Protein AF-A0AA43A5G6-F1 (afdb_monomer_lite)

Sequence (124 aa):
MTEEQALKTILTAVERNFPKDCTSCKHRFYTYKEYLQKTYPLGAPVSNDAVINDWHPQRPLGFLAYWKCKFCSNTLTTNINSLEKDTVWQLLSWLKEEMKSKGVSNSAILNDIRVKIRKQVLGE

pLDDT: mean 95.45, std 3.52, range [72.81, 98.12]

Structure (mmCIF, N/CA/C/O backbone):
data_AF-A0AA43A5G6-F1
#
_entry.id   AF-A0AA43A5G6-F1
#
loop_
_atom_site.group_PDB
_atom_site.id
_atom_site.type_symbol
_atom_site.label_atom_id
_atom_site.label_alt_id
_atom_site.label_comp_id
_atom_site.label_asym_id
_atom_site.label_entity_id
_atom_site.label_seq_id
_atom_site.pdbx_PDB_ins_code
_atom_site.Cartn_x
_atom_site.Cartn_y
_atom_site.Cartn_z
_atom_site.occupancy
_atom_site.B_iso_or_equiv
_atom_site.auth_seq_id
_atom_site.auth_comp_id
_atom_site.auth_asym_id
_atom_site.auth_atom_id
_atom_site.pdbx_PDB_model_num
ATOM 1 N N . MET A 1 1 ? 2.828 5.041 17.077 1.00 92.94 1 MET A N 1
ATOM 2 C CA . MET A 1 1 ? 3.380 5.924 16.025 1.00 92.94 1 MET A CA 1
ATOM 3 C C . MET A 1 1 ? 2.315 6.922 15.595 1.00 92.94 1 MET A C 1
ATOM 5 O O . MET A 1 1 ? 1.145 6.646 15.828 1.00 92.94 1 MET A O 1
ATOM 9 N N . THR A 1 2 ? 2.700 8.060 15.020 1.00 96.00 2 THR A N 1
ATOM 10 C CA . THR A 1 2 ? 1.780 9.029 14.397 1.00 96.00 2 THR A CA 1
ATOM 11 C C . THR A 1 2 ? 1.429 8.616 12.964 1.00 96.00 2 THR A C 1
ATOM 13 O O . THR A 1 2 ? 2.100 7.765 12.380 1.00 96.00 2 THR A O 1
ATOM 16 N N . GLU A 1 3 ? 0.414 9.246 12.366 1.00 96.06 3 GLU A N 1
ATOM 17 C CA . GLU A 1 3 ? 0.062 9.021 10.955 1.00 96.06 3 GLU A CA 1
ATOM 18 C C . GLU A 1 3 ? 1.228 9.353 10.007 1.00 96.06 3 GLU A C 1
ATOM 20 O O . GLU A 1 3 ? 1.515 8.590 9.089 1.00 96.06 3 GLU A O 1
ATOM 25 N N . GLU A 1 4 ? 1.958 10.443 10.257 1.00 96.62 4 GLU A N 1
ATOM 26 C CA . GLU A 1 4 ? 3.131 10.828 9.462 1.00 96.62 4 GLU A CA 1
ATOM 27 C C . GLU A 1 4 ? 4.249 9.776 9.543 1.00 96.62 4 GLU A C 1
ATOM 29 O O . GLU A 1 4 ? 4.850 9.406 8.532 1.00 96.62 4 GLU A O 1
ATOM 34 N N . GLN A 1 5 ? 4.491 9.230 10.740 1.00 97.12 5 GLN A N 1
ATOM 35 C CA . GLN A 1 5 ? 5.438 8.132 10.932 1.00 97.12 5 GLN A CA 1
ATOM 36 C C . GLN A 1 5 ? 4.981 6.865 10.198 1.00 97.12 5 GLN A C 1
ATOM 38 O O . GLN A 1 5 ? 5.807 6.205 9.561 1.00 97.12 5 GLN A O 1
ATOM 43 N N . ALA A 1 6 ? 3.685 6.539 10.244 1.00 96.56 6 ALA A N 1
ATOM 44 C CA . ALA A 1 6 ? 3.116 5.400 9.528 1.00 96.56 6 ALA A CA 1
ATOM 45 C C . ALA A 1 6 ? 3.282 5.560 8.014 1.00 96.56 6 ALA A C 1
ATOM 47 O O . ALA A 1 6 ? 3.769 4.650 7.341 1.00 96.56 6 ALA A O 1
ATOM 48 N N . LEU A 1 7 ? 2.963 6.746 7.490 1.00 97.00 7 LEU A N 1
ATOM 49 C CA . LEU A 1 7 ? 3.123 7.092 6.083 1.00 97.00 7 LEU A CA 1
ATOM 50 C C . LEU A 1 7 ? 4.579 6.931 5.642 1.00 97.00 7 LEU A C 1
ATOM 52 O O . LEU A 1 7 ? 4.846 6.221 4.670 1.00 97.00 7 LEU A O 1
ATOM 56 N N . LYS A 1 8 ? 5.524 7.529 6.379 1.00 96.31 8 LYS A N 1
ATOM 57 C CA . LYS A 1 8 ? 6.961 7.426 6.091 1.00 96.31 8 LYS A CA 1
ATOM 58 C C . LYS A 1 8 ? 7.438 5.975 6.120 1.00 96.31 8 LYS A C 1
ATOM 60 O O . LYS A 1 8 ? 8.132 5.544 5.204 1.00 96.31 8 LYS A O 1
ATOM 65 N N . THR A 1 9 ? 7.026 5.213 7.131 1.00 96.19 9 THR A N 1
ATOM 66 C CA . THR A 1 9 ? 7.383 3.794 7.283 1.00 96.19 9 THR A CA 1
ATOM 67 C C . THR A 1 9 ? 6.902 2.967 6.095 1.00 96.19 9 THR A C 1
ATOM 69 O O . THR A 1 9 ? 7.682 2.220 5.503 1.00 96.19 9 THR A O 1
ATOM 72 N N . ILE A 1 10 ? 5.632 3.126 5.712 1.00 96.00 10 ILE A N 1
ATOM 73 C CA . ILE A 1 10 ? 5.036 2.401 4.586 1.00 96.00 10 ILE A CA 1
ATOM 74 C C . ILE A 1 10 ? 5.714 2.799 3.274 1.00 96.00 10 ILE A C 1
ATOM 76 O O . ILE A 1 10 ? 6.069 1.919 2.492 1.00 96.00 10 ILE A O 1
ATOM 80 N N . LEU A 1 11 ? 5.932 4.095 3.036 1.00 95.94 11 LEU A N 1
ATOM 81 C CA . LEU A 1 11 ? 6.589 4.579 1.821 1.00 95.94 11 LEU A CA 1
ATOM 82 C C . LEU A 1 11 ? 8.000 3.995 1.683 1.00 95.94 11 LEU A C 1
ATOM 84 O O . LEU A 1 11 ? 8.296 3.360 0.672 1.00 95.94 11 LEU A O 1
ATOM 88 N N . THR A 1 12 ? 8.830 4.117 2.722 1.00 95.25 12 THR A N 1
ATOM 89 C CA . THR A 1 12 ? 10.195 3.571 2.721 1.00 95.25 12 THR A CA 1
ATOM 90 C C . THR A 1 12 ? 10.204 2.056 2.513 1.00 95.25 12 THR A C 1
ATOM 92 O O . THR A 1 12 ? 11.046 1.537 1.781 1.00 95.25 12 THR A O 1
ATOM 95 N N . ALA A 1 13 ? 9.269 1.325 3.124 1.00 94.94 13 ALA A N 1
ATOM 96 C CA . ALA A 1 13 ? 9.169 -0.119 2.939 1.00 94.94 13 ALA A CA 1
ATOM 97 C C . ALA A 1 13 ? 8.786 -0.496 1.502 1.00 94.94 13 ALA A C 1
ATOM 99 O O . ALA A 1 13 ? 9.372 -1.411 0.928 1.00 94.94 13 ALA A O 1
ATOM 100 N N . VAL A 1 14 ? 7.834 0.221 0.896 1.00 95.25 14 VAL A N 1
ATOM 101 C CA . VAL A 1 14 ? 7.406 -0.051 -0.481 1.00 95.25 14 VAL A CA 1
ATOM 102 C C . VAL A 1 14 ? 8.502 0.292 -1.488 1.00 95.25 14 VAL A C 1
ATOM 104 O O . VAL A 1 14 ? 8.697 -0.471 -2.433 1.00 95.25 14 VAL A O 1
ATOM 107 N N . GLU A 1 15 ? 9.235 1.389 -1.294 1.00 95.19 15 GLU A N 1
ATOM 108 C CA . GLU A 1 15 ? 10.332 1.804 -2.181 1.00 95.19 15 GLU A CA 1
ATOM 109 C C . GLU A 1 15 ? 11.448 0.758 -2.271 1.00 95.19 15 GLU A C 1
ATOM 111 O O . GLU A 1 15 ? 11.989 0.536 -3.354 1.00 95.19 15 GLU A O 1
ATOM 116 N N . ARG A 1 16 ? 11.724 0.039 -1.176 1.00 94.25 16 ARG A N 1
ATOM 117 C CA . ARG A 1 16 ? 12.711 -1.056 -1.140 1.00 94.25 16 ARG A CA 1
ATOM 118 C C . ARG A 1 16 ? 12.337 -2.266 -2.001 1.00 94.25 16 ARG A C 1
ATOM 120 O O . ARG A 1 16 ? 13.203 -3.084 -2.286 1.00 94.25 16 ARG A O 1
ATOM 127 N N . ASN A 1 17 ? 11.082 -2.385 -2.440 1.00 93.44 17 ASN A N 1
ATOM 128 C CA . ASN A 1 17 ? 10.663 -3.457 -3.349 1.00 93.44 17 ASN A CA 1
ATOM 129 C C . ASN A 1 17 ? 11.091 -3.228 -4.805 1.00 93.44 17 ASN A C 1
ATOM 131 O O . ASN A 1 17 ? 10.804 -4.077 -5.651 1.00 93.44 17 ASN A O 1
ATOM 135 N N . PHE A 1 18 ? 11.681 -2.073 -5.120 1.00 95.62 18 PHE A N 1
ATOM 136 C CA . PHE A 1 18 ? 12.069 -1.706 -6.475 1.00 95.62 18 PHE A CA 1
ATOM 137 C C . PHE A 1 18 ? 13.590 -1.834 -6.665 1.00 95.62 18 PHE A C 1
ATOM 139 O O . PHE A 1 18 ? 14.346 -1.523 -5.745 1.00 95.62 18 PHE A O 1
ATOM 146 N N . PRO A 1 19 ? 14.058 -2.284 -7.846 1.00 97.12 19 PRO A N 1
ATOM 147 C CA . PRO A 1 19 ? 13.291 -2.498 -9.074 1.00 97.12 19 PRO A CA 1
ATOM 148 C C . PRO A 1 19 ? 12.400 -3.747 -9.035 1.00 97.12 19 PRO A C 1
ATOM 150 O O . PRO A 1 19 ? 12.709 -4.731 -8.369 1.00 97.12 19 PRO A O 1
ATOM 153 N N . LYS A 1 20 ? 11.296 -3.707 -9.785 1.00 95.44 20 LYS A N 1
ATOM 154 C CA . LYS A 1 20 ? 10.317 -4.795 -9.869 1.00 95.44 20 LYS A CA 1
ATOM 155 C C . LYS A 1 20 ? 9.843 -5.002 -11.300 1.00 95.44 20 LYS A C 1
ATOM 157 O O . LYS A 1 20 ? 9.569 -4.032 -11.994 1.00 95.44 20 LYS A O 1
ATOM 162 N N . ASP A 1 21 ? 9.628 -6.253 -11.691 1.00 97.50 21 ASP A N 1
ATOM 163 C CA . ASP A 1 21 ? 9.121 -6.595 -13.021 1.00 97.50 21 ASP A CA 1
ATOM 164 C C . ASP A 1 21 ? 7.641 -7.001 -12.976 1.00 97.50 21 ASP A C 1
ATOM 166 O O . ASP A 1 21 ? 7.163 -7.636 -12.028 1.00 97.50 21 ASP A O 1
ATOM 170 N N . CYS A 1 22 ? 6.895 -6.674 -14.032 1.00 97.62 22 CYS A N 1
ATOM 171 C CA . CYS A 1 22 ? 5.591 -7.281 -14.264 1.00 97.62 22 CYS A CA 1
ATOM 172 C C . CYS A 1 22 ? 5.771 -8.776 -14.550 1.00 97.62 22 CYS A C 1
ATOM 174 O O . CYS A 1 22 ? 6.420 -9.153 -15.525 1.00 97.62 22 CYS A O 1
ATOM 176 N N . THR A 1 23 ? 5.141 -9.644 -13.757 1.00 95.44 23 THR A N 1
ATOM 177 C CA . THR A 1 23 ? 5.264 -11.101 -13.931 1.00 95.44 23 THR A CA 1
ATOM 178 C C . THR A 1 23 ? 4.769 -11.590 -15.295 1.00 95.44 23 THR A C 1
ATOM 180 O O . THR A 1 23 ? 5.308 -12.574 -15.803 1.00 95.44 23 THR A O 1
ATOM 183 N N . SER A 1 24 ? 3.820 -10.868 -15.905 1.00 97.69 24 SER A N 1
ATOM 184 C CA . SER A 1 24 ? 3.240 -11.170 -17.217 1.00 97.69 24 SER A CA 1
ATOM 185 C C . SER A 1 24 ? 4.048 -10.570 -18.375 1.00 97.69 24 SER A C 1
ATOM 187 O O . SER A 1 24 ? 4.657 -11.321 -19.125 1.00 97.69 24 SER A O 1
ATOM 189 N N . CYS A 1 25 ? 4.086 -9.239 -18.539 1.00 97.69 25 CYS A N 1
ATOM 190 C CA . CYS A 1 25 ? 4.719 -8.607 -19.712 1.00 97.69 25 CYS A CA 1
ATOM 191 C C . CYS A 1 25 ? 6.208 -8.277 -19.550 1.00 97.69 25 CYS A C 1
ATOM 193 O O . CYS A 1 25 ? 6.798 -7.696 -20.454 1.00 97.69 25 CYS A O 1
ATOM 195 N N . LYS A 1 26 ? 6.804 -8.588 -18.392 1.00 97.56 26 LYS A N 1
ATOM 196 C CA . LYS A 1 26 ? 8.219 -8.332 -18.067 1.00 97.56 26 LYS A CA 1
ATOM 197 C C . LYS A 1 26 ? 8.648 -6.862 -18.110 1.00 97.56 26 LYS A C 1
ATOM 199 O O . LYS A 1 26 ? 9.833 -6.578 -17.991 1.00 97.56 26 LYS A O 1
ATOM 204 N N . HIS A 1 27 ? 7.708 -5.919 -18.210 1.00 97.62 27 HIS A N 1
ATOM 205 C CA . HIS A 1 27 ? 8.029 -4.503 -18.050 1.00 97.62 27 HIS A CA 1
ATOM 206 C C . HIS A 1 27 ? 8.637 -4.266 -16.666 1.00 97.62 27 HIS A C 1
ATOM 208 O O . HIS A 1 27 ? 8.022 -4.623 -15.656 1.00 97.62 27 HIS A O 1
ATOM 214 N N . ARG A 1 28 ? 9.824 -3.661 -16.639 1.00 98.00 28 ARG A N 1
ATOM 215 C CA . ARG A 1 28 ? 10.566 -3.337 -15.423 1.00 98.00 28 ARG A CA 1
ATOM 216 C C . ARG A 1 28 ? 10.207 -1.940 -14.943 1.00 98.00 28 ARG A C 1
ATOM 218 O O . ARG A 1 28 ? 10.266 -0.987 -15.709 1.00 98.00 28 ARG A O 1
ATOM 225 N N . PHE A 1 29 ? 9.858 -1.836 -13.670 1.00 98.12 29 PHE A N 1
ATOM 226 C CA . PHE A 1 29 ? 9.661 -0.586 -12.952 1.00 98.12 29 PHE A CA 1
ATOM 227 C C . PHE A 1 29 ? 10.892 -0.362 -12.071 1.00 98.12 29 PHE A C 1
ATOM 229 O O . PHE A 1 29 ? 11.155 -1.148 -11.159 1.00 98.12 29 PHE A O 1
ATOM 236 N N . TYR A 1 30 ? 11.668 0.681 -12.348 1.00 97.88 30 TYR A N 1
ATOM 237 C CA . TYR A 1 30 ? 12.914 0.976 -11.639 1.00 97.88 30 TYR A CA 1
ATOM 238 C C . TYR A 1 30 ? 12.677 1.659 -10.298 1.00 97.88 30 TYR A C 1
ATOM 240 O O . TYR A 1 30 ? 13.440 1.450 -9.361 1.00 97.88 30 TYR A O 1
ATOM 248 N N . THR A 1 31 ? 11.618 2.461 -10.203 1.00 97.94 31 THR A N 1
ATOM 249 C CA . THR A 1 31 ? 11.273 3.213 -8.993 1.00 97.94 31 THR A CA 1
ATOM 250 C C . THR A 1 31 ? 9.804 3.044 -8.640 1.00 97.94 31 THR A C 1
ATOM 252 O O . THR A 1 31 ? 8.964 2.756 -9.499 1.00 97.94 31 THR A O 1
ATOM 255 N N . TYR A 1 32 ? 9.467 3.297 -7.375 1.00 97.25 32 TYR A N 1
ATOM 256 C CA . TYR A 1 32 ? 8.072 3.308 -6.952 1.00 97.25 32 TYR A CA 1
ATOM 257 C C . TYR A 1 32 ? 7.265 4.423 -7.638 1.00 97.25 32 TYR A C 1
ATOM 259 O O . TYR A 1 32 ? 6.120 4.202 -8.029 1.00 97.25 32 TYR A O 1
ATOM 267 N N . LYS A 1 33 ? 7.871 5.595 -7.880 1.00 97.69 33 LYS A N 1
ATOM 268 C CA . LYS A 1 33 ? 7.239 6.688 -8.639 1.00 97.69 33 LYS A CA 1
ATOM 269 C C . LYS A 1 33 ? 6.828 6.241 -10.040 1.00 97.69 33 LYS A C 1
ATOM 271 O O . LYS A 1 33 ? 5.673 6.412 -10.427 1.00 97.69 33 LYS A O 1
ATOM 276 N N . GLU A 1 34 ? 7.750 5.622 -10.773 1.00 97.62 34 GLU A N 1
ATOM 277 C CA . GLU A 1 34 ? 7.467 5.072 -12.100 1.00 97.62 34 GLU A CA 1
ATOM 278 C C . GLU A 1 34 ? 6.341 4.030 -12.042 1.00 97.62 34 GLU A C 1
ATOM 280 O O . GLU A 1 34 ? 5.421 4.048 -12.864 1.00 97.62 34 GLU A O 1
ATOM 285 N N . TYR A 1 35 ? 6.380 3.144 -11.046 1.00 97.81 35 TYR A N 1
ATOM 286 C CA . TYR A 1 35 ? 5.336 2.150 -10.829 1.00 97.81 35 TYR A CA 1
ATOM 287 C C . TYR A 1 35 ? 3.959 2.792 -10.627 1.00 97.81 35 TYR A C 1
ATOM 289 O O . TYR A 1 35 ? 2.994 2.379 -11.269 1.00 97.81 35 TYR A O 1
ATOM 297 N N . LEU A 1 36 ? 3.849 3.839 -9.804 1.00 96.94 36 LEU A N 1
ATOM 298 C CA . LEU A 1 36 ? 2.592 4.561 -9.576 1.00 96.94 36 LEU A CA 1
ATOM 299 C C . LEU A 1 36 ? 2.060 5.267 -10.830 1.00 96.94 36 LEU A C 1
ATOM 301 O O . LEU A 1 36 ? 0.843 5.342 -11.008 1.00 96.94 36 LEU A O 1
ATOM 305 N N . GLN A 1 37 ? 2.945 5.764 -11.698 1.00 97.25 37 GLN A N 1
ATOM 306 C CA . GLN A 1 37 ? 2.573 6.389 -12.974 1.00 97.25 37 GLN A CA 1
ATOM 307 C C . GLN A 1 37 ? 2.094 5.358 -14.003 1.00 97.25 37 GLN A C 1
ATOM 309 O O . GLN A 1 37 ? 1.172 5.623 -14.781 1.00 97.25 37 GLN A O 1
ATOM 314 N N . LYS A 1 38 ? 2.699 4.167 -14.007 1.00 97.69 38 LYS A N 1
ATOM 315 C CA . LYS A 1 38 ? 2.470 3.104 -14.999 1.00 97.69 38 LYS A CA 1
ATOM 316 C C . LYS A 1 38 ? 1.547 1.981 -14.507 1.00 97.69 38 LYS A C 1
ATOM 318 O O . LYS A 1 38 ? 1.390 0.954 -15.173 1.00 97.69 38 LYS A O 1
ATOM 323 N N . THR A 1 39 ? 0.891 2.182 -13.370 1.00 97.50 39 THR A N 1
ATOM 324 C CA . THR A 1 39 ? -0.146 1.293 -12.841 1.00 97.50 39 THR A CA 1
ATOM 325 C C . THR A 1 39 ? -1.364 2.090 -12.387 1.00 97.50 39 THR A C 1
ATOM 327 O O . THR A 1 39 ? -1.325 3.318 -12.296 1.00 97.50 39 THR A O 1
ATOM 330 N N . TYR A 1 40 ? -2.476 1.405 -12.146 1.00 95.56 40 TYR A N 1
ATOM 331 C CA . TYR A 1 40 ? -3.637 1.972 -11.460 1.00 95.56 40 TYR A CA 1
ATOM 332 C C . TYR A 1 40 ? -4.016 1.089 -10.267 1.00 95.56 40 TYR A C 1
ATOM 334 O O . TYR A 1 40 ? -3.848 -0.132 -10.344 1.00 95.56 40 TYR A O 1
ATOM 342 N N . PRO A 1 41 ? -4.465 1.677 -9.144 1.00 96.25 41 PRO A N 1
ATOM 343 C CA . PRO A 1 41 ? -4.849 0.909 -7.966 1.00 96.25 41 PRO A CA 1
ATOM 344 C C . PRO A 1 41 ? -6.037 -0.012 -8.269 1.00 96.25 41 PRO A C 1
ATOM 346 O O . PRO A 1 41 ? -6.955 0.364 -8.995 1.00 96.25 41 PRO A O 1
ATOM 349 N N . LEU A 1 42 ? -6.034 -1.204 -7.675 1.00 96.00 42 LEU A N 1
ATOM 350 C CA . LEU A 1 42 ? -7.139 -2.159 -7.722 1.00 96.00 42 LEU A CA 1
ATOM 351 C C . LEU A 1 42 ? -7.632 -2.417 -6.294 1.00 96.00 42 LEU A C 1
ATOM 353 O O . LEU A 1 42 ? -6.903 -2.977 -5.480 1.00 96.00 42 LEU A O 1
ATOM 357 N N . GLY A 1 43 ? -8.856 -1.987 -5.980 1.00 95.38 43 GLY A N 1
ATOM 358 C CA . GLY A 1 43 ? -9.412 -2.093 -4.626 1.00 95.38 43 GLY A CA 1
ATOM 359 C C . GLY A 1 43 ? -8.651 -1.264 -3.583 1.00 95.38 43 GLY A C 1
ATOM 360 O O . GLY A 1 43 ? -7.766 -0.470 -3.917 1.00 95.38 43 GLY A O 1
ATOM 361 N N . ALA A 1 44 ? -9.011 -1.420 -2.311 1.00 96.25 44 ALA A N 1
ATOM 362 C CA . ALA A 1 44 ? -8.295 -0.821 -1.185 1.00 96.25 44 ALA A CA 1
ATOM 363 C C . ALA A 1 44 ? -7.156 -1.747 -0.714 1.00 96.25 44 ALA A C 1
ATOM 365 O O . ALA A 1 44 ? -7.305 -2.968 -0.800 1.00 96.25 44 ALA A O 1
ATOM 366 N N . PRO A 1 45 ? -6.028 -1.208 -0.218 1.00 97.31 45 PRO A N 1
ATOM 367 C CA . PRO A 1 45 ? -5.035 -2.022 0.472 1.00 97.31 45 PRO A CA 1
ATOM 368 C C . PRO A 1 45 ? -5.622 -2.646 1.742 1.00 97.31 45 PRO A C 1
ATOM 370 O O . PRO A 1 45 ? -6.568 -2.106 2.314 1.00 97.31 45 PRO A O 1
ATOM 373 N N . VAL A 1 46 ? -5.041 -3.751 2.201 1.00 95.81 46 VAL A N 1
ATOM 374 C CA . VAL A 1 46 ? -5.488 -4.482 3.396 1.00 95.81 46 VAL A CA 1
ATOM 375 C C . VAL A 1 46 ? -4.305 -4.917 4.253 1.00 95.81 46 VAL A C 1
ATOM 377 O O . VAL A 1 46 ? -3.219 -5.176 3.733 1.00 95.81 46 VAL A O 1
ATOM 380 N N . SER A 1 47 ? -4.527 -5.028 5.562 1.00 96.19 47 SER A N 1
ATOM 381 C CA . SER A 1 47 ? -3.661 -5.792 6.466 1.00 96.19 47 SER A CA 1
ATOM 382 C C . SER A 1 47 ? -4.304 -7.153 6.713 1.00 96.19 47 SER A C 1
ATOM 384 O O . SER A 1 47 ? -5.403 -7.223 7.262 1.00 96.19 47 SER A O 1
ATOM 386 N N . ASN A 1 48 ? -3.636 -8.232 6.305 1.00 94.62 48 ASN A N 1
ATOM 387 C CA . ASN A 1 48 ? -4.162 -9.585 6.491 1.00 94.62 48 ASN A CA 1
ATOM 388 C C . ASN A 1 48 ? -4.227 -9.965 7.976 1.00 94.62 48 ASN A C 1
ATOM 390 O O . ASN A 1 48 ? -5.181 -10.616 8.390 1.00 94.62 48 ASN A O 1
ATOM 394 N N . ASP A 1 49 ? -3.258 -9.507 8.772 1.00 95.75 49 ASP A N 1
ATOM 395 C CA . ASP A 1 49 ? -3.237 -9.695 10.226 1.00 95.75 49 ASP A CA 1
ATOM 396 C C . ASP A 1 49 ? -4.450 -9.013 10.886 1.00 95.75 49 ASP A C 1
ATOM 398 O O . ASP A 1 49 ? -5.193 -9.638 11.643 1.00 95.75 49 ASP A O 1
ATOM 402 N N . ALA A 1 50 ? -4.748 -7.764 10.499 1.00 95.19 50 ALA A N 1
ATOM 403 C CA . ALA A 1 50 ? -5.925 -7.042 10.985 1.00 95.19 50 ALA A CA 1
ATOM 404 C C . ALA A 1 50 ? -7.250 -7.710 10.574 1.00 95.19 50 ALA A C 1
ATOM 406 O O . ALA A 1 50 ? -8.219 -7.666 11.330 1.00 95.19 50 ALA A O 1
ATOM 407 N N . VAL A 1 51 ? -7.311 -8.327 9.386 1.00 95.12 51 VAL A N 1
ATOM 408 C CA . VAL A 1 51 ? -8.505 -9.051 8.907 1.00 95.12 51 VAL A CA 1
ATOM 409 C C . VAL A 1 51 ? -8.818 -10.262 9.788 1.00 95.12 51 VAL A C 1
ATOM 411 O O . VAL A 1 51 ? -9.985 -10.498 10.087 1.00 95.12 51 VAL A O 1
ATOM 414 N N . ILE A 1 52 ? -7.799 -10.994 10.242 1.00 95.69 52 ILE A N 1
ATOM 415 C CA . ILE A 1 52 ? -7.973 -12.130 11.164 1.00 95.69 52 ILE A CA 1
ATOM 416 C C . ILE A 1 52 ? -7.958 -11.713 12.643 1.00 95.69 52 ILE A C 1
ATOM 418 O O . ILE A 1 52 ? -7.932 -12.572 13.521 1.00 95.69 52 ILE A O 1
ATOM 422 N N . ASN A 1 53 ? -7.998 -10.404 12.921 1.00 95.06 53 ASN A N 1
ATOM 423 C CA . ASN A 1 53 ? -7.960 -9.823 14.263 1.00 95.06 53 ASN A CA 1
ATOM 424 C C . ASN A 1 53 ? -6.701 -10.214 15.074 1.00 95.06 53 ASN A C 1
ATOM 426 O O . ASN A 1 53 ? -6.738 -10.220 16.307 1.00 95.06 53 ASN A O 1
ATOM 430 N N . ASP A 1 54 ? -5.588 -10.510 14.392 1.00 96.06 54 ASP A N 1
ATOM 431 C CA . ASP A 1 54 ? -4.280 -10.737 15.009 1.00 96.06 54 ASP A CA 1
ATOM 432 C C . ASP A 1 54 ? -3.468 -9.437 15.002 1.00 96.06 54 ASP A C 1
ATOM 434 O O . ASP A 1 54 ? -3.002 -8.956 13.971 1.00 96.06 54 ASP A O 1
ATOM 438 N N . TRP A 1 55 ? -3.312 -8.836 16.179 1.00 95.12 55 TRP A N 1
ATOM 439 C CA . TRP A 1 55 ? -2.635 -7.545 16.339 1.00 95.12 55 TRP A CA 1
ATOM 440 C C . TRP A 1 55 ? -1.187 -7.676 16.812 1.00 95.12 55 TRP A C 1
ATOM 442 O O . TRP A 1 55 ? -0.472 -6.677 16.840 1.00 95.12 55 TRP A O 1
ATOM 452 N N . HIS A 1 56 ? -0.758 -8.884 17.187 1.00 94.69 56 HIS A N 1
ATOM 453 C CA . HIS A 1 56 ? 0.610 -9.185 17.617 1.00 94.69 56 HIS A CA 1
ATOM 454 C C . HIS A 1 56 ? 1.087 -10.511 17.001 1.00 94.69 56 HIS A C 1
ATOM 456 O O . HIS A 1 56 ? 1.505 -11.424 17.725 1.00 94.69 56 HIS A O 1
ATOM 462 N N . PRO A 1 57 ? 1.058 -10.631 15.661 1.00 92.31 57 PRO A N 1
ATOM 463 C CA . PRO A 1 57 ? 1.382 -11.877 14.993 1.00 92.31 57 PRO A CA 1
ATOM 464 C C . PRO A 1 57 ? 2.832 -12.268 15.260 1.00 92.31 57 PRO A C 1
ATOM 466 O O . PRO A 1 57 ? 3.760 -11.460 15.141 1.00 92.31 57 PRO A O 1
ATOM 469 N N . GLN A 1 58 ? 3.053 -13.544 15.577 1.00 90.94 58 GLN A N 1
ATOM 470 C CA . GLN A 1 58 ? 4.408 -14.097 15.665 1.00 90.94 58 GLN A CA 1
ATOM 471 C C . GLN A 1 58 ? 5.071 -14.182 14.286 1.00 90.94 58 GLN A C 1
ATOM 473 O O . GLN A 1 58 ? 6.291 -14.052 14.181 1.00 90.94 58 GLN A O 1
ATOM 478 N N . ARG A 1 59 ? 4.255 -14.381 13.243 1.00 89.38 59 ARG A N 1
ATOM 479 C CA . ARG A 1 59 ? 4.631 -14.413 11.828 1.00 89.38 59 ARG A CA 1
ATOM 480 C C . ARG A 1 59 ? 3.632 -13.554 11.045 1.00 89.38 59 ARG A C 1
ATOM 482 O O . ARG A 1 59 ? 2.579 -14.075 10.688 1.00 89.38 59 ARG A O 1
ATOM 489 N N . PRO A 1 60 ? 3.923 -12.262 10.826 1.00 90.31 60 PRO A N 1
A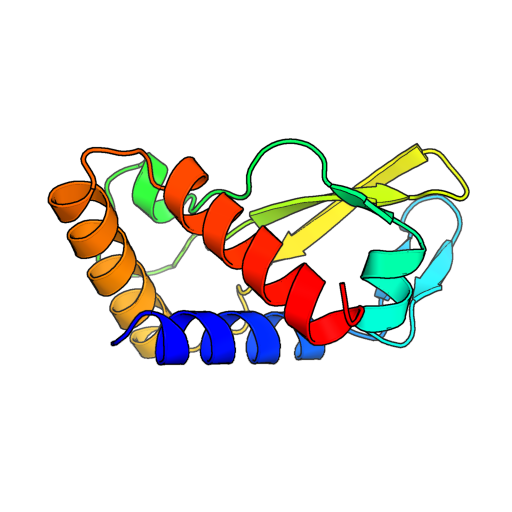TOM 490 C CA . PRO A 1 60 ? 2.981 -11.372 10.163 1.00 90.31 60 PRO A CA 1
ATOM 491 C C . PRO A 1 60 ? 2.631 -11.842 8.749 1.00 90.31 60 PRO A C 1
ATOM 493 O O . PRO A 1 60 ? 3.519 -12.133 7.946 1.00 90.31 60 PRO A O 1
ATOM 496 N N . LEU A 1 61 ? 1.338 -11.880 8.438 1.00 88.94 61 LEU A N 1
ATOM 497 C CA . LEU A 1 61 ? 0.814 -12.106 7.090 1.00 88.94 61 LEU A CA 1
ATOM 498 C C . LEU A 1 61 ? 1.042 -10.883 6.190 1.00 88.94 61 LEU A C 1
ATOM 500 O O . LEU A 1 61 ? 1.158 -11.014 4.967 1.00 88.94 61 LEU A O 1
ATOM 504 N N . GLY A 1 62 ? 1.126 -9.703 6.803 1.00 88.25 62 GLY A N 1
ATOM 505 C CA . GLY A 1 62 ? 1.568 -8.463 6.192 1.00 88.25 62 GLY A CA 1
ATOM 506 C C . GLY A 1 62 ? 0.461 -7.643 5.535 1.00 88.25 62 GLY A C 1
ATOM 507 O O . GLY A 1 62 ? -0.736 -7.942 5.608 1.00 88.25 62 GLY A O 1
ATOM 508 N N . PHE A 1 63 ? 0.892 -6.562 4.887 1.00 94.88 63 PHE A N 1
ATOM 509 C CA . PHE A 1 63 ? 0.017 -5.606 4.214 1.00 94.88 63 PHE A CA 1
ATOM 510 C C . PHE A 1 63 ? 0.146 -5.773 2.708 1.00 94.88 63 PHE A C 1
ATOM 512 O O . PHE A 1 63 ? 1.255 -5.889 2.182 1.00 94.88 63 PHE A O 1
ATOM 519 N N . LEU A 1 64 ? -0.983 -5.740 2.008 1.00 95.38 64 LEU A N 1
ATOM 520 C CA . LEU A 1 64 ? -1.058 -5.934 0.567 1.00 95.38 64 LEU A CA 1
ATOM 521 C C . LEU A 1 64 ? -1.830 -4.799 -0.092 1.00 95.38 64 LEU A C 1
ATOM 523 O O . LEU A 1 64 ? -2.901 -4.404 0.362 1.00 95.38 64 LEU A O 1
ATOM 527 N N . ALA A 1 65 ? -1.311 -4.319 -1.218 1.00 96.94 65 ALA A N 1
ATOM 528 C CA . ALA A 1 65 ? -2.049 -3.485 -2.154 1.00 96.94 65 ALA A CA 1
ATOM 529 C C . ALA A 1 65 ? -1.979 -4.092 -3.554 1.00 96.94 65 ALA A C 1
ATOM 531 O O . ALA A 1 65 ? -0.923 -4.564 -3.985 1.00 96.94 65 ALA A O 1
ATOM 532 N N . TYR A 1 66 ? -3.099 -4.042 -4.269 1.00 97.00 66 TYR A N 1
ATOM 533 C CA . TYR A 1 66 ? -3.203 -4.534 -5.634 1.00 97.00 66 TYR A CA 1
ATOM 534 C C . TYR A 1 66 ? -3.201 -3.379 -6.626 1.00 97.00 66 TYR A C 1
ATOM 536 O O . TYR A 1 66 ? -3.732 -2.293 -6.377 1.00 97.00 66 TYR A O 1
ATOM 544 N N . TRP A 1 67 ? -2.601 -3.645 -7.775 1.00 97.75 67 TRP A N 1
ATOM 545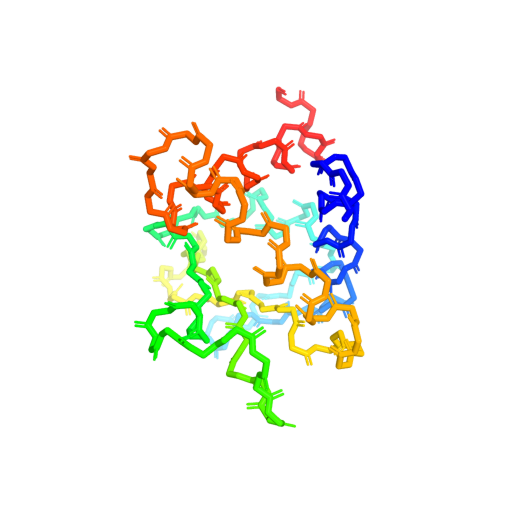 C CA . TRP A 1 67 ? -2.433 -2.700 -8.862 1.00 97.75 67 TRP A CA 1
ATOM 546 C C . TRP A 1 67 ? -2.646 -3.418 -10.182 1.00 97.75 67 TRP A C 1
ATOM 548 O O . TRP A 1 67 ? -2.442 -4.625 -10.291 1.00 97.75 67 TRP A O 1
ATOM 558 N N . LYS A 1 68 ? -3.011 -2.679 -11.213 1.00 97.94 68 LYS A N 1
ATOM 559 C CA . LYS A 1 68 ? -3.086 -3.188 -12.575 1.00 97.94 68 LYS A CA 1
ATOM 560 C C . LYS A 1 68 ? -1.999 -2.559 -13.426 1.00 97.94 68 LYS A C 1
ATOM 562 O O . LYS A 1 68 ? -1.811 -1.343 -13.422 1.00 97.94 68 LYS A O 1
ATOM 567 N N . CYS A 1 69 ? -1.272 -3.405 -14.147 1.00 98.12 69 CYS A N 1
ATOM 568 C CA . CYS A 1 69 ? -0.250 -2.982 -15.091 1.00 98.12 69 CYS A CA 1
ATOM 569 C C . CYS A 1 69 ? -0.896 -2.262 -16.281 1.00 98.12 69 CYS A C 1
ATOM 571 O O . CYS A 1 69 ? -1.712 -2.868 -16.971 1.00 98.12 69 CYS A O 1
ATOM 573 N N . LYS A 1 70 ? -0.503 -1.016 -16.581 1.00 97.81 70 LYS A N 1
ATOM 574 C CA . LYS A 1 70 ? -1.054 -0.294 -17.744 1.00 97.81 70 LYS A CA 1
ATOM 575 C C . LYS A 1 70 ? -0.654 -0.903 -19.098 1.00 97.81 70 LYS A C 1
ATOM 577 O O . LYS A 1 70 ? -1.325 -0.637 -20.082 1.00 97.81 70 LYS A O 1
ATOM 582 N N . PHE A 1 71 ? 0.400 -1.724 -19.156 1.00 97.62 71 PHE A N 1
ATOM 583 C CA . PHE A 1 71 ? 0.884 -2.321 -20.411 1.00 97.62 71 PHE A CA 1
ATOM 584 C C .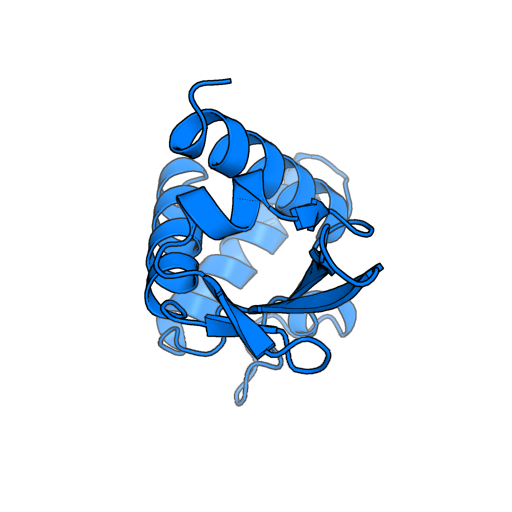 PHE A 1 71 ? 0.179 -3.622 -20.805 1.00 97.62 71 PHE A C 1
ATOM 586 O O . PHE A 1 71 ? 0.102 -3.931 -21.986 1.00 97.62 71 PHE A O 1
ATOM 593 N N . CYS A 1 72 ? -0.278 -4.420 -19.835 1.00 97.69 72 CYS A N 1
ATOM 594 C CA . CYS A 1 72 ? -0.843 -5.750 -20.109 1.00 97.69 72 CYS A CA 1
ATOM 595 C C . CYS A 1 72 ? -2.052 -6.119 -19.245 1.00 97.69 72 CYS A C 1
ATOM 597 O O . CYS A 1 72 ? -2.512 -7.255 -19.293 1.00 97.69 72 CYS A O 1
ATOM 599 N N . SER A 1 73 ? -2.536 -5.205 -18.400 1.00 96.62 73 SER A N 1
ATOM 600 C CA . SER A 1 73 ? -3.687 -5.414 -17.509 1.00 96.62 73 SER A CA 1
ATOM 601 C C . SER A 1 73 ? -3.539 -6.553 -16.488 1.00 96.62 73 SER A C 1
ATOM 603 O O . SER A 1 73 ? -4.486 -6.864 -15.753 1.00 96.62 73 SER A O 1
ATOM 605 N N . ASN A 1 74 ? -2.347 -7.146 -16.368 1.00 97.62 74 ASN A N 1
ATOM 606 C CA . ASN A 1 74 ? -2.052 -8.115 -15.323 1.00 97.62 74 ASN A CA 1
ATOM 607 C C . ASN A 1 74 ? -2.131 -7.462 -13.934 1.00 97.62 74 ASN A C 1
ATOM 609 O O . ASN A 1 74 ? -1.773 -6.290 -13.757 1.00 97.62 74 ASN A O 1
ATOM 613 N N . THR A 1 75 ? -2.592 -8.228 -12.946 1.00 97.56 75 THR A N 1
ATOM 614 C CA . THR A 1 75 ? -2.625 -7.780 -11.551 1.00 97.56 75 THR A CA 1
ATOM 615 C C . THR A 1 75 ? -1.232 -7.903 -10.937 1.00 97.56 75 THR A C 1
ATOM 617 O O . THR A 1 75 ? -0.587 -8.946 -11.009 1.00 97.56 75 THR A O 1
ATOM 620 N N . LEU A 1 76 ? -0.774 -6.821 -10.323 1.00 96.69 76 LEU A N 1
ATOM 621 C CA . LEU A 1 76 ? 0.481 -6.696 -9.598 1.00 96.69 76 LEU A CA 1
ATOM 622 C C . LEU A 1 76 ? 0.186 -6.417 -8.124 1.00 96.69 76 LEU A C 1
ATOM 624 O O . LEU A 1 76 ? -0.876 -5.900 -7.776 1.00 96.69 76 LEU A O 1
ATOM 628 N N . THR A 1 77 ? 1.140 -6.732 -7.258 1.00 94.62 77 THR A N 1
ATOM 629 C CA . THR A 1 77 ? 1.032 -6.497 -5.815 1.00 94.62 77 THR A CA 1
ATOM 630 C C . THR A 1 77 ? 2.174 -5.625 -5.318 1.00 94.62 77 THR A C 1
ATOM 632 O O . THR A 1 77 ? 3.288 -5.697 -5.831 1.00 94.62 77 THR A O 1
ATOM 635 N N . THR A 1 78 ? 1.937 -4.826 -4.289 1.00 94.50 78 THR A N 1
ATOM 636 C CA . THR A 1 78 ? 2.991 -4.271 -3.430 1.00 94.50 78 THR A CA 1
ATOM 637 C C . THR A 1 78 ? 2.710 -4.718 -2.005 1.00 94.50 78 THR A C 1
ATOM 639 O O . THR A 1 78 ? 1.548 -4.768 -1.599 1.00 94.50 78 THR A O 1
ATOM 642 N N . ASN A 1 79 ? 3.757 -5.053 -1.262 1.00 93.00 79 ASN A N 1
ATOM 643 C CA . ASN A 1 79 ? 3.660 -5.445 0.139 1.00 93.00 79 ASN A CA 1
ATOM 644 C C . ASN A 1 79 ? 4.749 -4.748 0.957 1.00 93.00 79 ASN A C 1
ATOM 646 O O . ASN A 1 79 ? 5.648 -4.135 0.385 1.00 93.00 79 ASN A O 1
ATOM 650 N N . ILE A 1 80 ? 4.659 -4.834 2.279 1.00 91.50 80 ILE A N 1
ATOM 651 C CA . ILE A 1 80 ? 5.688 -4.316 3.197 1.00 91.50 80 ILE A CA 1
ATOM 652 C C . ILE A 1 80 ? 6.225 -5.428 4.103 1.00 91.50 80 ILE A C 1
ATOM 654 O O . ILE A 1 80 ? 6.595 -5.194 5.249 1.00 91.50 80 ILE A O 1
ATOM 658 N N . ASN A 1 81 ? 6.273 -6.659 3.588 1.00 80.00 81 ASN A N 1
ATOM 659 C CA . ASN A 1 81 ? 6.634 -7.845 4.371 1.00 80.00 81 ASN A CA 1
ATOM 660 C C . ASN A 1 81 ? 8.122 -7.873 4.762 1.00 80.00 81 ASN A C 1
ATOM 662 O O . ASN A 1 81 ? 8.521 -8.694 5.577 1.00 80.00 81 ASN A O 1
ATOM 666 N N . SER A 1 82 ? 8.938 -6.978 4.196 1.00 82.25 82 SER A N 1
ATOM 667 C CA . SER A 1 82 ? 10.344 -6.787 4.560 1.00 82.25 82 SER A CA 1
ATOM 668 C C . SER A 1 82 ? 10.546 -5.973 5.843 1.00 82.25 82 SER A C 1
ATOM 670 O O . SER A 1 82 ? 11.687 -5.711 6.216 1.00 82.25 82 SER A O 1
ATOM 672 N N . LEU A 1 83 ? 9.472 -5.476 6.463 1.00 89.69 83 LEU A N 1
ATOM 673 C CA . LEU A 1 83 ? 9.562 -4.742 7.720 1.00 89.69 83 LEU A CA 1
ATOM 674 C C . LEU A 1 83 ? 9.954 -5.667 8.872 1.00 89.69 83 LEU A C 1
ATOM 676 O O . LEU A 1 83 ? 9.511 -6.811 8.956 1.00 89.69 83 LEU A O 1
ATOM 680 N N . GLU A 1 84 ? 10.751 -5.134 9.794 1.00 91.56 84 GLU A N 1
ATOM 681 C CA . GLU A 1 84 ? 11.055 -5.819 11.045 1.00 91.56 84 GLU A CA 1
ATOM 682 C C . GLU A 1 84 ? 9.784 -6.011 11.874 1.00 91.56 84 GLU A C 1
ATOM 684 O O . GLU A 1 84 ? 8.880 -5.170 11.874 1.00 91.56 84 GLU A O 1
ATOM 689 N N . LYS A 1 85 ? 9.734 -7.119 12.613 1.00 91.44 85 LYS A N 1
ATOM 690 C CA . LYS A 1 85 ? 8.563 -7.545 13.386 1.00 91.44 85 LYS A CA 1
ATOM 691 C C . LYS A 1 85 ? 8.031 -6.453 14.317 1.00 91.44 85 LYS A C 1
ATOM 693 O O . LYS A 1 85 ? 6.832 -6.188 14.312 1.00 91.44 85 LYS A O 1
ATOM 698 N N . ASP A 1 86 ? 8.914 -5.769 15.036 1.00 92.75 86 ASP A N 1
ATOM 699 C CA . ASP A 1 86 ? 8.523 -4.695 15.952 1.00 92.75 86 ASP A CA 1
ATOM 700 C C . ASP A 1 86 ? 7.912 -3.503 15.205 1.00 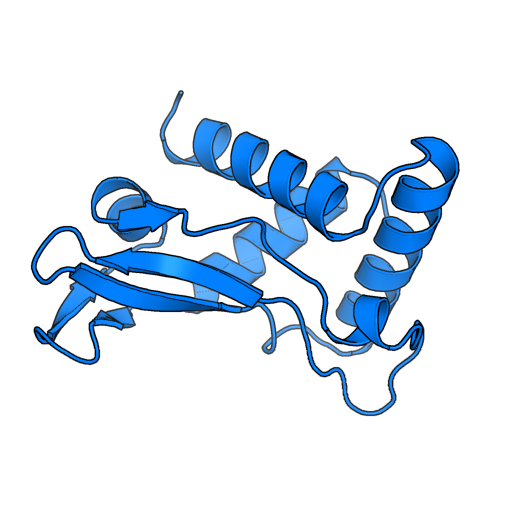92.75 86 ASP A C 1
ATOM 702 O O . ASP A 1 86 ? 6.940 -2.906 15.668 1.00 92.75 86 ASP A O 1
ATOM 706 N N . THR A 1 87 ? 8.412 -3.194 14.004 1.00 94.75 87 THR A N 1
ATOM 707 C CA . THR A 1 87 ? 7.829 -2.146 13.151 1.00 94.75 87 THR A CA 1
ATOM 708 C C . THR A 1 87 ? 6.439 -2.551 12.662 1.00 94.75 87 THR A C 1
ATOM 710 O O . THR A 1 87 ? 5.523 -1.727 12.644 1.00 94.75 87 THR A O 1
ATOM 713 N N . VAL A 1 88 ? 6.249 -3.827 12.310 1.00 95.06 88 VAL A N 1
ATOM 714 C CA . VAL A 1 88 ? 4.929 -4.358 11.942 1.00 95.06 88 VAL A CA 1
ATOM 715 C C . VAL A 1 88 ? 3.952 -4.244 13.111 1.00 95.06 88 VAL A C 1
ATOM 717 O O . VAL A 1 88 ? 2.837 -3.767 12.920 1.00 95.06 88 VAL A O 1
ATOM 720 N N . TRP A 1 89 ? 4.364 -4.601 14.326 1.00 95.62 89 TRP A N 1
ATOM 721 C CA . TRP A 1 89 ? 3.527 -4.457 15.520 1.00 95.62 89 TRP A CA 1
ATOM 722 C C . TRP A 1 89 ? 3.169 -3.001 15.819 1.00 95.62 89 TRP A C 1
ATOM 724 O O . TRP A 1 89 ? 2.012 -2.700 16.110 1.00 95.62 89 TRP A O 1
ATOM 734 N N . GLN A 1 90 ? 4.119 -2.074 15.683 1.00 96.25 90 GLN A N 1
ATOM 735 C CA . GLN A 1 90 ? 3.836 -0.646 15.838 1.00 96.25 90 GLN A CA 1
ATOM 736 C C . GLN A 1 90 ? 2.831 -0.139 14.792 1.00 96.25 90 GLN A C 1
ATOM 738 O O . GLN A 1 90 ? 1.956 0.659 15.136 1.00 96.25 90 GLN A O 1
ATOM 743 N N . LEU A 1 91 ? 2.926 -0.606 13.541 1.00 96.75 91 LEU A N 1
ATOM 744 C CA . LEU A 1 91 ? 1.965 -0.281 12.482 1.00 96.75 91 LEU A CA 1
ATOM 745 C C . LEU A 1 91 ? 0.583 -0.874 12.761 1.00 96.75 91 LEU A C 1
ATOM 747 O O . LEU A 1 91 ? -0.409 -0.174 12.590 1.00 96.75 91 LEU A O 1
ATOM 751 N N . LEU A 1 92 ? 0.500 -2.134 13.197 1.00 97.12 92 LEU A N 1
ATOM 752 C CA . LEU A 1 92 ? -0.768 -2.788 13.541 1.00 97.12 92 LEU A CA 1
ATOM 753 C C . LEU A 1 92 ? -1.446 -2.111 14.734 1.00 97.12 92 LEU A C 1
ATOM 755 O O . LEU A 1 92 ? -2.652 -1.881 14.704 1.00 97.12 92 LEU A O 1
ATOM 759 N N . SER A 1 93 ? -0.668 -1.744 15.753 1.00 97.31 93 SER A N 1
ATOM 760 C CA . SER A 1 93 ? -1.153 -1.002 16.918 1.00 97.31 93 SER A CA 1
ATOM 761 C C . SER A 1 93 ? -1.700 0.370 16.517 1.00 97.31 93 SER A C 1
ATOM 763 O O . SER A 1 93 ? -2.838 0.702 16.841 1.00 97.31 93 SER A O 1
ATOM 765 N N . TRP A 1 94 ? -0.947 1.133 15.716 1.00 97.88 94 TRP A N 1
ATOM 766 C CA . TRP A 1 94 ? -1.424 2.408 15.174 1.00 97.88 94 TRP A CA 1
ATOM 767 C C . TRP A 1 94 ? -2.689 2.245 14.325 1.00 97.88 94 TRP A C 1
ATOM 769 O O . TRP A 1 94 ? -3.664 2.959 14.535 1.00 97.88 94 TRP A O 1
ATOM 779 N N . LEU A 1 95 ? -2.708 1.269 13.418 1.00 97.56 95 LEU A N 1
ATOM 780 C CA . LEU A 1 95 ? -3.853 0.987 12.557 1.00 97.56 95 LEU A CA 1
ATOM 781 C C . LEU A 1 95 ? -5.109 0.670 13.378 1.00 97.56 95 LEU A C 1
ATOM 783 O O . LEU A 1 95 ? -6.189 1.156 13.050 1.00 97.56 95 LEU A O 1
ATOM 787 N N . LYS A 1 96 ? -4.971 -0.108 14.456 1.00 97.88 96 LYS A N 1
ATOM 788 C CA . LYS A 1 96 ? -6.070 -0.443 15.366 1.00 97.88 96 LYS A CA 1
ATOM 789 C C 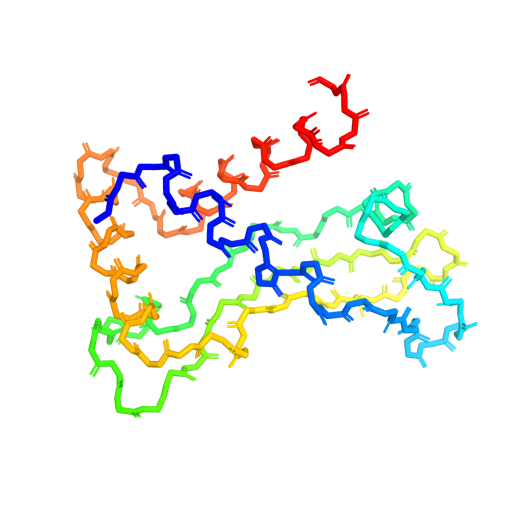. LYS A 1 96 ? -6.647 0.796 16.052 1.00 97.88 96 LYS A C 1
ATOM 791 O O . LYS A 1 96 ? -7.869 0.949 16.097 1.00 97.88 96 LYS A O 1
ATOM 796 N N . GLU A 1 97 ? -5.789 1.677 16.560 1.00 97.69 97 GLU A N 1
ATOM 797 C CA . GLU A 1 97 ? -6.227 2.921 17.203 1.00 97.69 97 GLU A CA 1
ATOM 798 C C . GLU A 1 97 ? -6.883 3.881 16.201 1.00 97.69 97 GLU A C 1
ATOM 800 O O . GLU A 1 97 ? -7.936 4.445 16.493 1.00 97.69 97 GLU A O 1
ATOM 805 N N . GLU A 1 98 ? -6.347 4.000 14.983 1.00 97.94 98 GLU A N 1
ATOM 806 C CA . GLU A 1 98 ? -6.955 4.804 13.915 1.00 97.94 98 GLU A CA 1
ATOM 807 C C . GLU A 1 98 ? -8.329 4.277 13.497 1.00 97.94 98 GLU A C 1
ATOM 809 O O . GLU A 1 98 ? -9.274 5.055 13.352 1.00 97.94 98 GLU A O 1
ATOM 814 N N . MET A 1 99 ? -8.465 2.956 13.341 1.00 97.56 99 MET A N 1
ATOM 815 C CA . MET A 1 99 ? -9.749 2.314 13.044 1.00 97.56 99 MET A CA 1
ATOM 816 C C . MET A 1 99 ? -10.785 2.621 14.124 1.00 97.56 99 MET A C 1
ATOM 818 O O . MET A 1 99 ? -11.921 2.972 13.806 1.00 97.56 99 MET A O 1
ATOM 822 N N . LYS A 1 100 ? -10.391 2.520 15.398 1.00 97.38 100 LYS A N 1
ATOM 823 C CA . LYS A 1 100 ? -11.260 2.812 16.542 1.00 97.38 100 LYS A CA 1
ATOM 824 C C . LYS A 1 100 ? -11.647 4.290 16.599 1.00 97.38 100 LYS A C 1
ATOM 826 O O . LYS A 1 100 ? -12.818 4.596 16.787 1.00 97.38 100 LYS A O 1
ATOM 831 N N . SER A 1 101 ? -10.679 5.185 16.419 1.00 97.31 101 SER A N 1
ATOM 832 C CA . SER A 1 101 ? -10.868 6.639 16.469 1.00 97.31 101 SER A CA 1
ATOM 833 C C . SER A 1 101 ? -11.805 7.143 15.367 1.00 97.31 101 SER A C 1
ATOM 835 O O . SER A 1 101 ? -12.706 7.938 15.623 1.00 97.31 101 SER A O 1
ATOM 837 N N . LYS A 1 102 ? -11.632 6.640 14.139 1.00 96.44 102 LYS A N 1
ATOM 838 C CA . LYS A 1 102 ? -12.400 7.073 12.961 1.00 9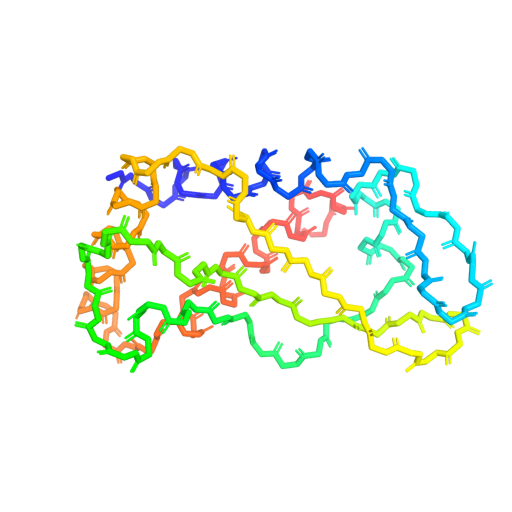6.44 102 LYS A CA 1
ATOM 839 C C . LYS A 1 102 ? -13.672 6.249 12.720 1.00 96.44 102 LYS A C 1
ATOM 841 O O . LYS A 1 102 ? -14.488 6.643 11.894 1.00 96.44 102 LYS A O 1
ATOM 846 N N . GLY A 1 103 ? -13.845 5.112 13.398 1.00 97.31 103 GLY A N 1
ATOM 847 C CA . GLY A 1 103 ? -14.985 4.213 13.196 1.00 97.31 103 GLY A CA 1
ATOM 848 C C . GLY A 1 103 ? -15.011 3.562 11.808 1.00 97.31 103 GLY A C 1
ATOM 849 O O . GLY A 1 103 ? -16.084 3.343 11.250 1.00 97.31 103 GLY A O 1
ATOM 850 N N . VAL A 1 104 ? -13.841 3.282 11.224 1.00 97.56 104 VAL A N 1
ATOM 851 C CA . VAL A 1 104 ? -13.706 2.747 9.855 1.00 97.56 104 VAL A CA 1
ATOM 852 C C . VAL A 1 104 ? -12.840 1.485 9.807 1.00 97.56 104 VAL A C 1
ATOM 854 O O . VAL A 1 104 ? -12.113 1.164 10.745 1.00 97.56 104 VAL A O 1
ATOM 857 N N . SER A 1 105 ? -12.909 0.749 8.696 1.00 96.81 105 SER A N 1
ATOM 858 C CA . SER A 1 105 ? -12.135 -0.481 8.493 1.00 96.81 105 SER A CA 1
ATOM 859 C C . SER A 1 105 ? -10.637 -0.221 8.285 1.00 96.81 105 SER A C 1
ATOM 861 O O . SER A 1 105 ? -10.227 0.865 7.867 1.00 96.81 105 SER A O 1
ATOM 863 N N . ASN A 1 106 ? -9.809 -1.262 8.466 1.00 96.19 106 ASN A N 1
ATOM 864 C CA . ASN A 1 106 ? -8.377 -1.182 8.148 1.00 96.19 106 ASN A CA 1
ATOM 865 C C . ASN A 1 106 ? -8.136 -0.759 6.690 1.00 96.19 106 ASN A C 1
ATOM 867 O O . ASN A 1 106 ? -7.253 0.048 6.411 1.00 96.19 106 ASN A O 1
ATOM 871 N N . SER A 1 107 ? -8.963 -1.252 5.766 1.00 97.06 107 SER A N 1
ATOM 872 C CA . SER A 1 107 ? -8.839 -0.945 4.346 1.00 97.06 107 SER A CA 1
ATOM 873 C C . SER A 1 107 ? -9.133 0.521 4.030 1.00 97.06 107 SER A C 1
ATOM 875 O O . SER A 1 107 ? -8.513 1.085 3.131 1.00 97.06 107 SER A O 1
ATOM 877 N N . ALA A 1 108 ? -10.038 1.162 4.778 1.00 97.69 108 ALA A N 1
ATOM 878 C CA . ALA A 1 108 ? -10.324 2.585 4.638 1.00 97.69 108 ALA A CA 1
ATOM 879 C C . ALA A 1 108 ? -9.127 3.439 5.086 1.00 97.69 108 ALA A C 1
ATOM 881 O O . ALA A 1 108 ? -8.690 4.307 4.329 1.00 97.69 108 ALA A O 1
ATOM 882 N N . ILE A 1 109 ? -8.543 3.133 6.253 1.00 97.88 109 ILE A N 1
ATOM 883 C CA . ILE A 1 109 ? -7.331 3.807 6.751 1.00 97.88 109 ILE A CA 1
ATOM 884 C C . ILE A 1 109 ? -6.169 3.632 5.768 1.00 97.88 109 ILE A C 1
ATOM 886 O O . ILE A 1 109 ? -5.534 4.601 5.360 1.00 97.88 109 ILE A O 1
ATOM 890 N N . LEU A 1 110 ? -5.905 2.401 5.324 1.00 97.31 110 LEU A N 1
ATOM 891 C CA . LEU A 1 110 ? -4.800 2.127 4.405 1.00 97.31 110 LEU A CA 1
ATOM 892 C C . LEU A 1 110 ? -5.028 2.723 3.008 1.00 97.31 110 LEU A C 1
ATOM 894 O O . LEU A 1 110 ? -4.067 3.080 2.324 1.00 97.31 110 LEU A O 1
ATOM 898 N N . ASN A 1 111 ? -6.282 2.862 2.569 1.00 97.62 111 ASN A N 1
ATOM 899 C CA . ASN A 1 111 ? -6.600 3.571 1.334 1.00 97.62 111 ASN A CA 1
ATOM 900 C C . ASN A 1 111 ? -6.298 5.071 1.444 1.00 97.62 111 ASN A C 1
ATOM 902 O O . ASN A 1 111 ? -5.722 5.627 0.511 1.00 97.62 111 ASN A O 1
ATOM 906 N N . ASP A 1 112 ? -6.632 5.702 2.571 1.00 97.00 112 ASP A N 1
ATOM 907 C CA . ASP A 1 112 ? -6.276 7.100 2.837 1.00 97.00 112 ASP A CA 1
ATOM 908 C C . ASP A 1 112 ? -4.750 7.300 2.824 1.00 97.00 112 ASP A C 1
ATOM 910 O O . ASP A 1 112 ? -4.238 8.161 2.105 1.00 97.00 112 ASP A O 1
ATOM 914 N N . ILE A 1 113 ? -4.000 6.408 3.483 1.00 97.12 113 ILE A N 1
ATOM 915 C CA . ILE A 1 113 ? -2.530 6.398 3.412 1.00 97.12 113 ILE A CA 1
ATOM 916 C C . ILE A 1 113 ? -2.035 6.269 1.970 1.00 97.12 113 ILE A C 1
ATOM 918 O O . ILE A 1 113 ? -1.157 7.023 1.550 1.00 97.12 113 ILE A O 1
ATOM 922 N N . ARG A 1 114 ? -2.600 5.354 1.171 1.00 96.25 114 ARG A N 1
ATOM 923 C CA . ARG A 1 114 ? -2.225 5.211 -0.245 1.00 96.25 114 ARG A CA 1
ATOM 924 C C . ARG A 1 114 ? -2.467 6.501 -1.026 1.00 96.25 114 ARG A C 1
ATOM 926 O O . ARG A 1 114 ? -1.634 6.850 -1.859 1.00 96.25 114 ARG A O 1
ATOM 933 N N . VAL A 1 115 ? -3.582 7.192 -0.793 1.00 96.44 115 VAL A N 1
ATOM 934 C CA . VAL A 1 115 ? -3.882 8.474 -1.451 1.00 96.44 115 VAL A CA 1
ATOM 935 C C . VAL A 1 115 ? -2.844 9.526 -1.067 1.00 96.44 115 VAL A C 1
ATOM 937 O O . VAL A 1 115 ? -2.285 10.165 -1.956 1.00 96.44 115 VAL A O 1
ATOM 940 N N . LYS A 1 116 ? -2.518 9.659 0.223 1.00 97.31 116 LYS A N 1
ATOM 941 C CA . LYS A 1 116 ? -1.497 10.603 0.709 1.00 97.31 116 LYS A CA 1
ATOM 942 C C . LYS A 1 116 ? -0.110 10.306 0.133 1.00 97.31 116 LYS A C 1
ATOM 944 O O . LYS A 1 116 ? 0.549 11.210 -0.371 1.00 97.31 116 LYS A O 1
ATOM 949 N N . ILE A 1 117 ? 0.292 9.033 0.108 1.00 95.94 117 ILE A N 1
ATOM 950 C CA . ILE A 1 117 ? 1.546 8.592 -0.520 1.00 95.94 117 ILE A CA 1
ATOM 951 C C . ILE A 1 117 ? 1.567 8.937 -2.010 1.00 95.94 117 ILE A C 1
ATOM 953 O O . ILE A 1 117 ? 2.563 9.452 -2.510 1.00 95.94 117 ILE A O 1
ATOM 957 N N . ARG A 1 118 ? 0.478 8.665 -2.739 1.00 95.44 118 ARG A N 1
ATOM 958 C CA . ARG A 1 118 ? 0.399 8.979 -4.171 1.00 95.44 118 ARG A CA 1
ATOM 959 C C . ARG A 1 118 ? 0.567 10.472 -4.426 1.00 95.44 118 ARG A C 1
ATOM 961 O O . ARG A 1 118 ? 1.388 10.818 -5.267 1.00 95.44 118 ARG A O 1
ATOM 968 N N . LYS A 1 119 ? -0.122 11.323 -3.661 1.00 95.56 119 LYS A N 1
ATOM 969 C CA . LYS A 1 119 ? 0.037 12.783 -3.728 1.00 95.56 119 LYS A CA 1
ATOM 970 C C . LYS A 1 119 ? 1.484 13.207 -3.499 1.00 95.56 119 LYS A C 1
ATOM 972 O O . LYS A 1 119 ? 2.065 13.883 -4.341 1.00 95.56 119 LYS A O 1
ATOM 977 N N . GLN A 1 120 ? 2.112 12.703 -2.435 1.00 95.25 120 GLN A N 1
ATOM 978 C CA . GLN A 1 120 ? 3.509 13.008 -2.116 1.00 95.25 120 GLN A CA 1
ATOM 979 C C . GLN A 1 120 ? 4.493 12.573 -3.217 1.00 95.25 120 GLN A C 1
ATOM 981 O O . GLN A 1 120 ? 5.427 13.306 -3.532 1.00 95.25 120 GLN A O 1
ATOM 986 N N . VAL A 1 121 ? 4.313 11.385 -3.802 1.00 95.12 121 VAL A N 1
ATOM 987 C CA . VAL A 1 121 ? 5.259 10.817 -4.782 1.00 95.12 121 VAL A CA 1
ATOM 988 C C . VAL A 1 121 ? 5.044 11.374 -6.197 1.00 95.12 121 VAL A C 1
ATOM 990 O O . VAL A 1 121 ? 6.003 11.539 -6.960 1.00 95.12 121 VAL A O 1
ATOM 993 N N . LEU A 1 122 ? 3.791 11.638 -6.573 1.00 94.81 122 LEU A N 1
ATOM 994 C CA . LEU A 1 122 ? 3.421 12.114 -7.907 1.00 94.81 122 LEU A CA 1
ATOM 995 C C . LEU A 1 122 ? 3.373 13.645 -8.012 1.00 94.81 122 LEU A C 1
ATOM 997 O O . LEU A 1 122 ? 3.480 14.150 -9.127 1.00 94.81 122 LEU A O 1
ATOM 1001 N N . GLY A 1 123 ? 3.299 14.364 -6.888 1.00 87.62 123 GLY A N 1
ATOM 1002 C CA . GLY A 1 123 ? 3.103 15.817 -6.862 1.00 87.62 123 GLY A CA 1
ATOM 1003 C C . GLY A 1 123 ? 1.665 16.230 -7.198 1.00 87.62 123 GLY A C 1
ATOM 1004 O O . GLY A 1 123 ? 1.475 17.280 -7.805 1.00 87.62 123 GLY A O 1
ATOM 1005 N N . GLU A 1 124 ? 0.691 15.373 -6.864 1.00 72.81 124 GLU A N 1
ATOM 1006 C CA . GLU A 1 124 ? -0.761 15.584 -7.057 1.00 72.81 124 GLU A CA 1
ATOM 1007 C C . GLU A 1 124 ? -1.424 16.276 -5.856 1.00 72.81 124 GLU A C 1
ATOM 1009 O O . GLU A 1 124 ? -0.966 16.063 -4.707 1.00 72.81 124 GLU A O 1
#

Foldseek 3Di:
DDLVVLLVLLLVLQQVCPQDADPPPRDTDHGPLSVLVQKAWDAFKDFPCVVVPNLQDPQGPFIKTWIAGNVPRDIDITTNNVDDSVVSNVSSVVLVVVCVVVVHDSRVSRRVSVVVSNCVSNVD

Secondary structure (DSSP, 8-state):
--HHHHHHHHHHHHHTT-SEE-TTT--EE-SHHHHHHHEEEEEEEEEHHHHTT-SS-SS---EEEEEEETTT--EEEEE-TTS-HHHHHHHHHHHHHHHHHHT--HHHHHHHHHHHHHHHHHT-

Radius of gyration: 14.35 Å; chains: 1; bounding box: 28×30×38 Å